Protein AF-A0A832F4F3-F1 (afdb_monomer)

Radius of gyration: 22.18 Å; Cα contacts (8 Å, |Δi|>4): 98; chains: 1; bounding box: 77×30×43 Å

Structure (mmCIF, N/CA/C/O backbone):
data_AF-A0A832F4F3-F1
#
_entry.id   AF-A0A832F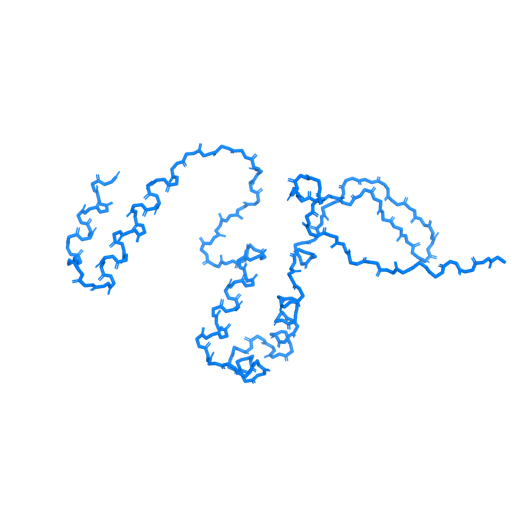4F3-F1
#
loop_
_atom_site.group_PDB
_atom_site.id
_atom_site.type_symbol
_atom_site.label_atom_id
_atom_site.label_alt_id
_atom_site.label_comp_id
_atom_site.label_asym_id
_atom_site.label_entity_id
_atom_site.label_seq_id
_atom_site.pdbx_PDB_ins_code
_atom_site.Cartn_x
_atom_site.Cartn_y
_atom_site.Cartn_z
_atom_site.occupancy
_atom_site.B_iso_or_equiv
_atom_site.auth_seq_id
_atom_site.auth_comp_id
_atom_site.auth_asym_id
_atom_site.auth_atom_id
_atom_site.pdbx_PDB_model_num
ATOM 1 N N . MET A 1 1 ? -37.848 -0.979 12.106 1.00 37.00 1 MET A N 1
ATOM 2 C CA . MET A 1 1 ? -36.473 -0.855 12.634 1.00 37.00 1 MET A CA 1
ATOM 3 C C . MET A 1 1 ? -35.609 -0.404 11.476 1.00 37.00 1 MET A C 1
ATOM 5 O O . MET A 1 1 ? -35.553 -1.114 10.479 1.00 37.00 1 MET A O 1
ATOM 9 N N . ALA A 1 2 ? -35.125 0.836 11.528 1.00 39.06 2 ALA A N 1
ATOM 10 C CA . ALA A 1 2 ? -34.440 1.478 10.415 1.00 39.06 2 ALA A CA 1
ATOM 11 C C . ALA A 1 2 ? -33.104 0.773 10.159 1.00 39.06 2 ALA A C 1
ATOM 13 O O . ALA A 1 2 ? -32.314 0.571 11.075 1.00 39.06 2 ALA A O 1
ATOM 14 N N . LYS A 1 3 ? -32.900 0.344 8.916 1.00 42.56 3 LYS A N 1
ATOM 15 C CA . LYS A 1 3 ? -31.630 -0.179 8.428 1.00 42.56 3 LYS A CA 1
ATOM 16 C C . LYS A 1 3 ? -30.758 1.055 8.198 1.00 42.56 3 LYS A C 1
ATOM 18 O O . LYS A 1 3 ? -30.965 1.767 7.222 1.00 42.56 3 LYS A O 1
ATOM 23 N N . GLU A 1 4 ? -29.893 1.389 9.148 1.00 49.06 4 GLU A N 1
ATOM 24 C CA . GLU A 1 4 ? -28.891 2.430 8.926 1.00 49.06 4 GLU A CA 1
ATOM 25 C C . GLU A 1 4 ? -27.900 1.902 7.887 1.00 49.06 4 GLU A C 1
ATOM 27 O O . GLU A 1 4 ? -27.060 1.048 8.182 1.00 49.06 4 GLU A O 1
ATOM 32 N N . ASP A 1 5 ? -28.059 2.386 6.654 1.00 50.19 5 ASP A N 1
ATOM 33 C CA . ASP A 1 5 ? -27.073 2.328 5.578 1.00 50.19 5 ASP A CA 1
ATOM 34 C C . ASP A 1 5 ? -25.828 3.099 6.044 1.00 50.19 5 ASP A C 1
ATOM 36 O O . ASP A 1 5 ? -25.629 4.282 5.765 1.00 50.19 5 ASP A O 1
ATOM 40 N N . HIS A 1 6 ? -25.011 2.442 6.865 1.00 60.84 6 HIS A N 1
ATOM 41 C CA . HIS A 1 6 ? -23.720 2.962 7.272 1.00 60.84 6 HIS A CA 1
ATOM 42 C C . HIS A 1 6 ? -22.799 2.895 6.059 1.00 60.84 6 HIS A C 1
ATOM 44 O O . HIS A 1 6 ? -22.296 1.828 5.705 1.00 60.84 6 HIS A O 1
ATOM 50 N N . ALA A 1 7 ? -22.583 4.043 5.417 1.00 72.25 7 ALA A N 1
ATOM 51 C CA . ALA A 1 7 ? -21.543 4.194 4.414 1.00 72.25 7 ALA A CA 1
ATOM 52 C C . ALA A 1 7 ? -20.216 3.665 4.989 1.00 72.25 7 ALA A C 1
ATOM 54 O O . ALA A 1 7 ? -19.713 4.172 5.994 1.00 72.25 7 ALA A O 1
ATOM 55 N N . MET A 1 8 ? -19.677 2.602 4.387 1.00 76.31 8 MET A N 1
ATOM 56 C CA . MET A 1 8 ? -18.384 2.048 4.781 1.00 76.31 8 MET A CA 1
ATOM 57 C C . MET A 1 8 ? -17.285 2.970 4.258 1.00 76.31 8 MET A C 1
ATOM 59 O O . MET A 1 8 ? -17.087 3.090 3.050 1.00 76.31 8 MET A O 1
ATOM 63 N N . TYR A 1 9 ? -16.565 3.615 5.171 1.00 79.25 9 TYR A N 1
ATOM 64 C CA . TYR A 1 9 ? -15.402 4.428 4.836 1.00 79.25 9 TYR A CA 1
ATOM 65 C C . TYR A 1 9 ? -14.122 3.594 4.955 1.00 79.25 9 TYR A C 1
ATOM 67 O O . TYR A 1 9 ? -14.027 2.741 5.843 1.00 79.25 9 TYR A O 1
ATOM 75 N N . PRO A 1 10 ? -13.123 3.819 4.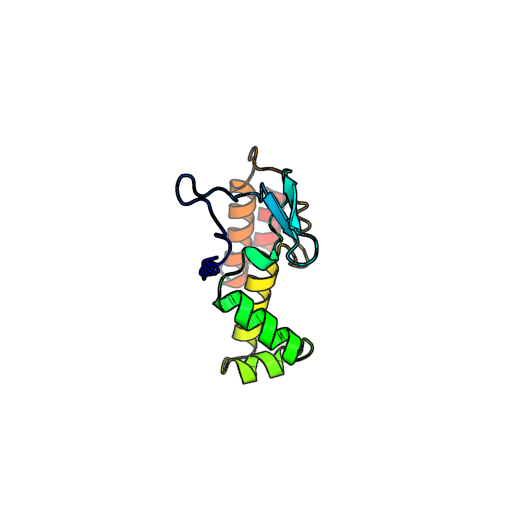085 1.00 79.31 10 PRO A N 1
ATOM 76 C CA . PRO A 1 10 ? -11.827 3.176 4.233 1.00 79.31 10 PRO A CA 1
ATOM 77 C C . PRO A 1 10 ? -11.168 3.610 5.545 1.00 79.31 10 PRO A C 1
ATOM 79 O O . PRO A 1 10 ? -11.323 4.748 5.994 1.00 79.31 10 PRO A O 1
ATOM 82 N N . LEU A 1 11 ? -10.396 2.704 6.144 1.00 83.31 11 LEU A N 1
ATOM 83 C CA . LEU A 1 11 ? -9.583 3.033 7.309 1.00 83.31 11 LEU A CA 1
ATOM 84 C C . LEU A 1 11 ? -8.571 4.129 6.933 1.00 83.31 11 LEU A C 1
ATOM 86 O O . LEU A 1 11 ? -7.822 3.954 5.969 1.00 83.31 11 LEU A O 1
ATOM 90 N N . PRO A 1 12 ? -8.509 5.247 7.676 1.00 82.62 12 PRO A N 1
ATOM 91 C CA . PRO A 1 12 ? -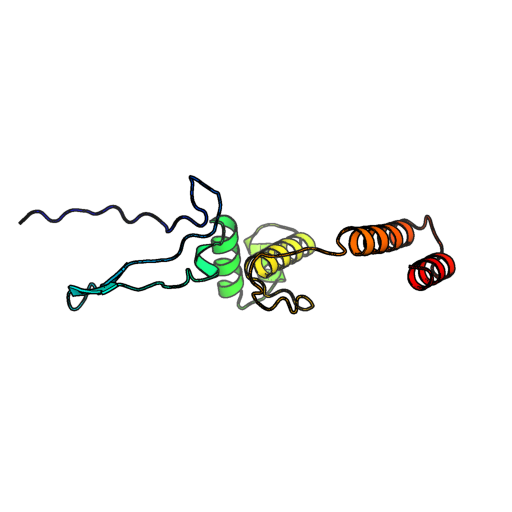7.501 6.265 7.434 1.00 82.62 12 PRO A CA 1
ATOM 92 C C . PRO A 1 12 ? -6.113 5.712 7.778 1.00 82.62 12 PRO A C 1
ATOM 94 O O . PRO A 1 12 ? -5.896 5.159 8.855 1.00 82.62 12 PRO A O 1
ATOM 97 N N . SER A 1 13 ? -5.147 5.890 6.876 1.00 80.81 13 SER A N 1
ATOM 98 C CA . SER A 1 13 ? -3.767 5.421 7.073 1.00 80.81 13 SER A CA 1
ATOM 99 C C . SER A 1 13 ? -2.959 6.289 8.049 1.00 80.81 13 SER A C 1
ATOM 101 O O . SER A 1 13 ? -1.928 5.850 8.561 1.00 80.81 13 SER A O 1
ATOM 103 N N . ARG A 1 14 ? -3.424 7.517 8.324 1.00 84.00 14 ARG A N 1
ATOM 104 C CA . ARG A 1 14 ? -2.811 8.487 9.244 1.00 84.00 14 ARG A CA 1
ATOM 105 C C . ARG A 1 14 ? -3.871 9.236 10.045 1.00 84.00 14 ARG A C 1
ATOM 107 O O . ARG A 1 14 ? -4.958 9.513 9.544 1.00 84.00 14 ARG A O 1
ATOM 114 N N . CYS A 1 15 ? -3.527 9.605 11.274 1.00 84.94 15 CYS A N 1
ATOM 115 C CA . CYS A 1 15 ? -4.337 10.474 12.115 1.00 84.94 15 CYS A CA 1
ATOM 116 C C . CYS A 1 15 ? -4.389 11.893 11.512 1.00 84.94 15 CYS A C 1
ATOM 118 O O . CYS A 1 15 ? -3.331 12.489 11.313 1.00 84.94 15 CYS A O 1
ATOM 120 N N . PRO A 1 16 ? -5.574 12.478 11.259 1.00 85.56 16 PRO A N 1
ATOM 121 C CA . PRO A 1 16 ? -5.685 13.827 10.694 1.00 85.56 16 PRO A CA 1
ATOM 122 C C . PRO A 1 16 ? -5.253 14.937 11.666 1.00 85.56 16 PRO A C 1
ATOM 124 O O . PRO A 1 16 ? -5.090 16.077 11.248 1.00 85.56 16 PRO A O 1
ATOM 127 N N . VAL A 1 17 ? -5.073 14.617 12.953 1.00 92.62 17 VAL A N 1
ATOM 128 C CA . VAL A 1 17 ? -4.674 15.579 13.992 1.00 92.62 17 VAL A CA 1
ATOM 129 C C . VAL A 1 17 ? -3.153 15.644 14.149 1.00 92.62 17 VAL A C 1
ATOM 131 O O . VAL A 1 17 ? -2.590 16.732 14.153 1.00 92.62 17 VAL A O 1
ATOM 134 N N . CYS A 1 18 ? -2.479 14.495 14.274 1.00 91.06 18 CYS A N 1
ATOM 135 C CA . CYS A 1 1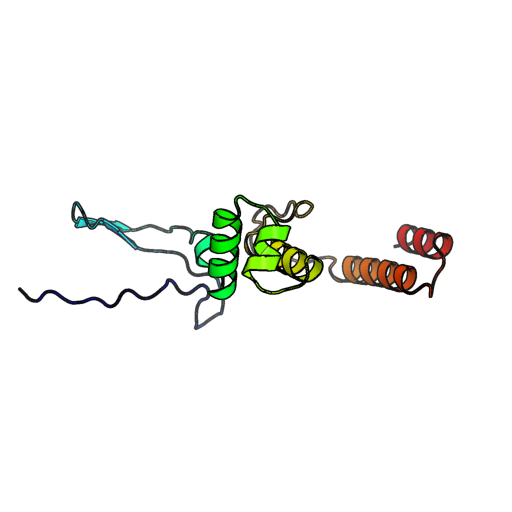8 ? -1.035 14.433 14.554 1.00 91.06 18 CYS A CA 1
ATOM 136 C C . CYS A 1 18 ? -0.200 13.737 13.468 1.00 91.06 18 CYS A C 1
ATOM 138 O O . CYS A 1 18 ? 1.024 13.743 13.537 1.00 91.06 18 CYS A O 1
ATOM 140 N N . GLY A 1 19 ? -0.827 13.109 12.472 1.00 85.00 19 GLY A N 1
ATOM 141 C CA . GLY A 1 19 ? -0.132 12.394 11.399 1.00 85.00 19 GLY A CA 1
ATOM 142 C C . GLY A 1 19 ? 0.427 11.014 11.773 1.00 85.00 19 GLY A C 1
ATOM 143 O O . GLY A 1 19 ? 0.931 10.324 10.880 1.00 85.00 19 GLY A O 1
ATOM 144 N N . GLU A 1 20 ? 0.325 10.592 13.038 1.00 86.44 20 GLU A N 1
ATOM 145 C CA . GLU A 1 20 ? 0.724 9.253 13.497 1.00 86.44 20 GLU A CA 1
ATOM 146 C C . GLU A 1 20 ? -0.191 8.144 12.957 1.00 86.44 20 GLU A C 1
ATOM 148 O O . GLU A 1 20 ? -1.285 8.401 12.445 1.00 86.44 20 GLU A O 1
ATOM 153 N N . ARG A 1 21 ? 0.257 6.886 13.058 1.00 84.00 21 ARG A N 1
ATOM 154 C CA . ARG A 1 21 ? -0.533 5.729 12.617 1.00 84.00 21 ARG A CA 1
ATOM 155 C C . ARG A 1 21 ? -1.624 5.424 13.650 1.00 84.00 21 ARG A C 1
ATOM 157 O O . ARG A 1 21 ? -1.290 5.200 14.814 1.00 84.00 21 ARG A O 1
ATOM 164 N N . PRO A 1 22 ? -2.906 5.384 13.256 1.00 88.81 22 PRO A N 1
ATOM 165 C CA . PRO A 1 22 ? -3.963 4.965 14.164 1.00 88.81 22 PRO A CA 1
ATOM 166 C C . PRO A 1 22 ? -3.856 3.464 14.473 1.00 88.81 22 PRO A C 1
ATOM 168 O O . PRO A 1 22 ? -3.246 2.697 13.727 1.00 88.81 22 PRO A O 1
ATOM 171 N N . HIS A 1 23 ? -4.492 3.046 15.564 1.00 90.06 23 HIS A N 1
ATOM 172 C CA . HIS A 1 23 ? -4.760 1.644 15.877 1.00 90.06 2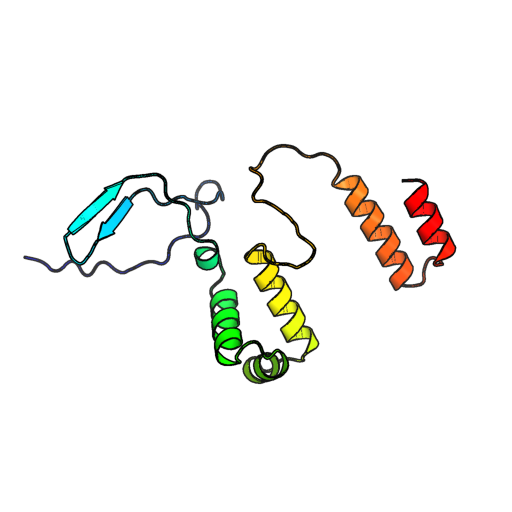3 HIS A CA 1
ATOM 173 C C . HIS A 1 23 ? -6.275 1.424 15.919 1.00 90.06 23 HIS A C 1
ATOM 175 O O . HIS A 1 23 ? -7.045 2.370 16.095 1.00 90.06 23 HIS A O 1
ATOM 181 N N . ILE A 1 24 ? -6.708 0.181 15.730 1.00 91.44 24 ILE A N 1
ATOM 182 C CA . ILE A 1 24 ? -8.128 -0.174 15.782 1.00 91.44 24 ILE A CA 1
ATOM 183 C C . ILE A 1 24 ? -8.472 -0.478 17.241 1.00 91.44 24 ILE A C 1
ATOM 185 O O . ILE A 1 24 ? -7.774 -1.256 17.887 1.00 91.44 24 ILE A O 1
ATOM 189 N N . THR A 1 25 ? -9.532 0.140 17.763 1.00 93.75 25 THR A N 1
ATOM 190 C CA . THR A 1 25 ? -9.971 -0.019 19.162 1.00 93.75 25 THR A CA 1
ATOM 191 C C . THR A 1 25 ? -11.148 -0.980 19.325 1.00 93.75 25 THR A C 1
ATOM 193 O O . THR A 1 25 ? -11.379 -1.515 20.411 1.00 93.75 25 THR A O 1
ATOM 196 N N . GLU A 1 26 ? -11.901 -1.210 18.249 1.00 94.38 26 GLU A N 1
ATOM 197 C CA . GLU A 1 26 ? -13.119 -2.010 18.252 1.00 94.38 26 GLU A CA 1
ATOM 198 C C . GLU A 1 26 ? -13.290 -2.747 16.916 1.00 94.38 26 GLU A C 1
ATOM 200 O O . GLU A 1 26 ? -13.120 -2.159 15.848 1.00 94.38 26 GLU A O 1
ATOM 205 N N . VAL A 1 27 ? -13.632 -4.037 16.977 1.00 92.88 27 VAL A N 1
ATOM 206 C CA . VAL A 1 27 ? -13.962 -4.869 15.811 1.00 92.88 27 VAL A CA 1
ATOM 207 C C . VAL A 1 27 ? -15.308 -5.547 16.051 1.00 92.88 27 VAL A C 1
ATOM 209 O O . VAL A 1 27 ? -15.502 -6.195 17.080 1.00 92.88 27 VAL A O 1
ATOM 212 N N . GLY A 1 28 ? -16.236 -5.408 15.104 1.00 93.00 28 GLY A N 1
ATOM 213 C CA . GLY A 1 28 ? -17.565 -6.021 15.161 1.00 93.00 28 GLY A CA 1
ATOM 214 C C . GLY A 1 28 ? -17.684 -7.260 14.272 1.00 93.00 28 GLY A C 1
ATOM 215 O O . GLY A 1 28 ? -17.218 -7.267 13.133 1.00 93.00 28 GLY A O 1
ATOM 216 N N . CYS A 1 29 ? -18.345 -8.305 14.771 1.00 91.38 29 CYS A N 1
ATOM 217 C CA . CYS A 1 29 ? -18.702 -9.486 13.991 1.00 91.38 29 CYS A CA 1
ATOM 218 C C . CYS A 1 29 ? -20.125 -9.358 13.434 1.00 91.38 29 CYS A C 1
ATOM 220 O O . CYS A 1 29 ? -21.098 -9.400 14.185 1.00 91.38 29 CYS A O 1
ATOM 222 N N . ALA A 1 30 ? -20.261 -9.291 12.109 1.00 90.12 30 ALA A N 1
ATOM 223 C CA . ALA A 1 30 ? -21.568 -9.216 11.452 1.00 90.12 30 ALA A CA 1
ATOM 224 C C . ALA A 1 30 ? -22.408 -10.504 11.584 1.00 90.12 30 ALA A C 1
ATOM 226 O O . ALA A 1 30 ? -23.621 -10.462 11.409 1.00 90.12 30 ALA A O 1
ATOM 227 N N . HIS A 1 31 ? -21.782 -11.650 11.882 1.00 92.75 31 HIS A N 1
ATOM 228 C CA . HIS A 1 31 ? -22.478 -12.936 11.986 1.00 92.75 31 HIS A CA 1
ATOM 229 C C . HIS A 1 31 ? -23.152 -13.144 13.349 1.00 92.75 31 HIS A C 1
ATOM 231 O O . HIS A 1 31 ? -24.317 -13.523 13.402 1.00 92.75 31 HIS A O 1
ATOM 237 N N . CYS A 1 32 ? -22.430 -12.909 14.450 1.00 94.25 32 CYS A N 1
ATOM 238 C CA . CYS A 1 32 ? -22.930 -13.161 15.807 1.00 94.25 32 CYS A CA 1
ATOM 239 C C . CYS A 1 32 ? -23.162 -11.890 16.639 1.00 94.25 32 CYS A C 1
ATOM 241 O O . CYS A 1 32 ? -23.605 -11.990 17.779 1.00 94.25 32 CYS A O 1
ATOM 243 N N . GLY A 1 33 ? -22.848 -10.706 16.104 1.00 92.50 33 GLY A N 1
ATOM 244 C CA . GLY A 1 33 ? -23.016 -9.424 16.796 1.00 92.50 33 GLY A CA 1
ATOM 245 C C . GLY A 1 33 ? -21.997 -9.157 17.907 1.00 92.50 33 GLY A C 1
ATOM 246 O O . GLY A 1 33 ? -22.123 -8.164 18.615 1.00 92.50 33 GLY A O 1
ATOM 247 N N . ALA A 1 34 ? -20.994 -10.023 18.084 1.00 94.56 34 ALA A N 1
ATOM 248 C CA . ALA A 1 34 ? -19.956 -9.815 19.086 1.00 94.56 34 ALA A CA 1
ATOM 249 C C . ALA A 1 34 ? -19.086 -8.599 18.736 1.00 94.56 34 ALA A C 1
ATOM 251 O O . ALA A 1 34 ? -18.646 -8.449 17.594 1.00 94.56 34 ALA A O 1
ATOM 252 N N . THR A 1 35 ? -18.789 -7.787 19.748 1.00 96.12 35 THR A N 1
ATOM 253 C CA . THR A 1 35 ? -17.888 -6.639 19.646 1.00 96.12 35 THR A CA 1
ATOM 254 C C . THR A 1 35 ? -16.650 -6.899 20.487 1.00 96.12 35 THR A C 1
ATOM 256 O O . THR A 1 35 ? -16.746 -7.114 21.696 1.00 96.12 35 THR A O 1
ATOM 259 N N . LEU A 1 36 ? -15.481 -6.875 19.853 1.00 95.31 36 LEU A N 1
ATOM 260 C CA . LEU A 1 36 ? -14.200 -7.066 20.518 1.00 95.31 36 LEU A CA 1
ATOM 261 C C . LEU A 1 36 ? -13.509 -5.712 20.686 1.00 95.31 36 LEU A C 1
ATOM 263 O O . LEU A 1 36 ? -13.248 -5.025 19.701 1.00 95.31 36 LEU A O 1
ATOM 267 N N . ARG A 1 37 ? -13.213 -5.332 21.934 1.00 96.31 37 ARG A N 1
ATOM 268 C CA . ARG A 1 37 ? -12.526 -4.079 22.280 1.00 96.31 37 ARG A CA 1
ATOM 269 C C . ARG A 1 37 ? -11.119 -4.369 22.767 1.00 96.31 37 ARG A C 1
ATOM 271 O O . ARG A 1 37 ? -10.941 -5.057 23.769 1.00 96.31 37 ARG A O 1
ATOM 278 N N . SER A 1 38 ? -10.128 -3.871 22.045 1.00 94.69 38 SER A N 1
ATOM 279 C CA . SER A 1 38 ? -8.713 -4.025 22.381 1.00 94.69 38 SER A CA 1
ATOM 280 C C . SER A 1 38 ? -7.872 -3.067 21.543 1.00 94.69 38 SER A C 1
ATOM 282 O O . SER A 1 38 ? -8.410 -2.354 20.707 1.00 94.69 38 SER A O 1
ATOM 284 N N . SER A 1 39 ? -6.555 -3.062 21.742 1.00 92.50 39 SER A N 1
ATOM 285 C CA . SER A 1 39 ? -5.635 -2.372 20.838 1.00 92.50 39 SER A CA 1
ATOM 286 C C . SER A 1 39 ? -5.192 -3.331 19.738 1.00 92.50 39 SER A C 1
ATOM 288 O O . SER A 1 39 ? -4.378 -4.226 19.970 1.00 92.50 39 SER A O 1
ATOM 290 N N . PHE A 1 40 ? -5.756 -3.171 18.543 1.00 90.69 40 PHE A N 1
ATOM 291 C CA . PHE A 1 40 ? -5.409 -3.972 17.374 1.00 90.69 40 PHE A CA 1
ATOM 292 C C . PHE A 1 40 ? -4.527 -3.174 16.416 1.00 90.69 40 PHE A C 1
ATOM 294 O O . PHE A 1 40 ? -4.770 -1.998 16.130 1.00 90.69 40 PHE A O 1
ATOM 301 N N . GLN A 1 41 ? -3.510 -3.838 15.873 1.00 86.56 41 GLN A N 1
ATOM 302 C CA . GLN A 1 41 ? -2.652 -3.255 14.847 1.00 86.56 41 GLN A CA 1
ATOM 303 C C . GLN A 1 41 ? -3.416 -3.114 13.527 1.00 86.56 41 GLN A C 1
ATOM 305 O O . GLN A 1 41 ? -4.148 -4.017 13.120 1.00 86.56 41 GLN A O 1
ATOM 310 N N . VAL A 1 42 ? -3.210 -1.993 12.835 1.00 86.56 42 VAL A N 1
ATOM 311 C CA . VAL A 1 42 ? -3.697 -1.820 11.463 1.00 86.56 42 VAL A CA 1
ATOM 312 C C . VAL A 1 42 ? -2.832 -2.683 10.538 1.00 86.56 42 VAL A C 1
ATOM 314 O O . VAL A 1 42 ? -1.608 -2.524 10.553 1.00 86.56 42 VAL A O 1
ATOM 317 N N . PRO A 1 43 ? -3.421 -3.581 9.725 1.00 85.56 43 PRO A N 1
ATOM 318 C CA . PRO A 1 43 ? -2.653 -4.376 8.776 1.00 85.56 43 PRO A CA 1
ATOM 319 C C . PRO A 1 43 ? -1.839 -3.476 7.835 1.00 85.56 43 PRO A C 1
ATOM 321 O O . PRO A 1 43 ? -2.360 -2.458 7.371 1.00 85.56 43 PRO A O 1
ATOM 324 N N . PRO A 1 44 ? -0.596 -3.846 7.478 1.00 83.50 44 PRO A N 1
ATOM 325 C CA . PRO A 1 44 ? 0.266 -3.003 6.645 1.00 83.50 44 PRO A CA 1
ATOM 326 C C . PRO A 1 44 ? -0.378 -2.682 5.291 1.00 83.50 44 PRO A C 1
ATOM 328 O O . PRO A 1 44 ? -0.298 -1.555 4.809 1.00 83.50 44 PRO A O 1
ATOM 331 N N . TYR A 1 45 ? -1.126 -3.628 4.724 1.00 87.44 45 TYR A N 1
ATOM 332 C CA . TYR A 1 45 ? -1.858 -3.447 3.471 1.00 87.44 45 TYR A CA 1
ATOM 333 C C . TYR A 1 45 ? -2.915 -2.339 3.525 1.00 87.44 45 TYR A C 1
ATOM 335 O O . TYR A 1 45 ? -3.189 -1.725 2.501 1.00 87.44 45 TYR A O 1
ATOM 343 N N . CYS A 1 46 ? -3.489 -2.038 4.693 1.00 84.19 46 CYS A N 1
ATOM 344 C CA . CYS A 1 46 ? -4.455 -0.946 4.850 1.00 84.19 46 CYS A CA 1
ATOM 345 C C . CYS A 1 46 ? -3.793 0.438 4.784 1.00 84.19 46 CYS A C 1
ATOM 347 O O . CYS A 1 46 ? -4.490 1.443 4.698 1.00 84.19 46 CYS A O 1
ATOM 349 N N . THR A 1 47 ? -2.459 0.503 4.827 1.00 82.00 47 THR A N 1
ATOM 350 C CA . THR A 1 47 ? -1.709 1.764 4.728 1.00 82.00 47 THR A CA 1
ATOM 351 C C . THR A 1 47 ? -1.325 2.134 3.297 1.00 82.00 47 THR A C 1
ATOM 353 O O . THR A 1 47 ? -0.849 3.246 3.070 1.00 82.00 47 THR A O 1
ATOM 356 N N . LEU A 1 48 ? -1.550 1.229 2.339 1.00 87.81 48 LEU A N 1
ATOM 357 C CA . LEU A 1 48 ? -1.258 1.462 0.931 1.00 87.81 48 LEU A CA 1
ATOM 358 C C . LEU A 1 48 ? -2.162 2.550 0.344 1.00 87.81 48 LEU A C 1
ATOM 360 O O . LEU A 1 48 ? -3.344 2.650 0.678 1.00 87.81 48 LEU A O 1
ATOM 364 N N . SER A 1 49 ? -1.606 3.346 -0.569 1.00 86.88 49 SER A N 1
ATOM 365 C CA . SER A 1 49 ? -2.401 4.269 -1.378 1.00 86.88 49 SER A CA 1
ATOM 366 C C . SER A 1 49 ? -3.322 3.502 -2.346 1.00 86.88 49 SER A C 1
ATOM 368 O O . SER A 1 49 ? -3.034 2.350 -2.685 1.00 86.88 49 SER A O 1
ATOM 370 N N . PRO A 1 50 ? -4.394 4.127 -2.870 1.00 87.06 50 PRO A N 1
ATOM 371 C CA . PRO A 1 50 ? -5.260 3.491 -3.869 1.00 87.06 50 PRO A CA 1
ATOM 372 C C . PRO A 1 50 ? -4.490 2.992 -5.103 1.00 87.06 50 PRO A C 1
ATOM 374 O O . PRO A 1 50 ? -4.772 1.925 -5.647 1.00 87.06 50 PRO A O 1
ATOM 377 N N . GLU A 1 51 ? -3.468 3.740 -5.518 1.00 89.31 51 GLU A N 1
ATOM 378 C CA . GLU A 1 51 ? -2.584 3.382 -6.631 1.00 89.31 51 GLU A CA 1
ATOM 379 C C . GLU A 1 51 ? -1.732 2.150 -6.304 1.00 89.31 51 GLU A C 1
ATOM 381 O O . GLU A 1 51 ? -1.579 1.257 -7.138 1.00 89.31 51 GLU A O 1
ATOM 386 N N . GLN A 1 52 ? -1.211 2.072 -5.077 1.00 92.06 52 GLN A N 1
ATOM 387 C CA . GLN A 1 52 ? -0.445 0.928 -4.589 1.00 92.06 52 GLN A CA 1
ATOM 388 C C . GLN A 1 52 ? -1.314 -0.325 -4.447 1.00 92.06 52 GLN A C 1
ATOM 390 O O . GLN A 1 52 ? -0.869 -1.410 -4.820 1.00 92.06 52 GLN A O 1
ATOM 395 N N . HIS A 1 53 ? -2.562 -0.193 -3.979 1.00 92.19 53 HIS A N 1
ATOM 396 C CA . HIS A 1 53 ? -3.532 -1.295 -4.000 1.00 92.19 53 HIS A CA 1
ATOM 397 C C . HIS A 1 53 ? -3.769 -1.799 -5.412 1.00 92.19 53 HIS A C 1
ATOM 399 O O . HIS A 1 53 ? -3.724 -3.008 -5.638 1.00 92.19 53 HIS A O 1
ATOM 405 N N . LYS A 1 54 ? -3.970 -0.890 -6.372 1.00 92.69 54 LYS A N 1
ATOM 406 C CA . LYS A 1 54 ? -4.207 -1.300 -7.754 1.00 92.69 54 LYS A CA 1
ATOM 407 C C . LYS A 1 54 ? -2.998 -2.008 -8.355 1.00 92.69 54 LYS A C 1
ATOM 409 O O . LYS A 1 54 ? -3.154 -3.009 -9.050 1.00 92.69 54 LYS A O 1
ATOM 414 N N . LEU A 1 55 ? -1.796 -1.514 -8.066 1.00 94.88 55 LEU A N 1
ATOM 415 C CA . LEU A 1 55 ? -0.559 -2.146 -8.508 1.00 94.88 55 LEU A CA 1
ATOM 416 C C . LEU A 1 55 ? -0.385 -3.545 -7.908 1.00 94.88 55 LEU A C 1
ATOM 418 O O . LEU A 1 55 ? -0.039 -4.471 -8.638 1.00 94.88 55 LEU A O 1
ATOM 422 N N . LEU A 1 56 ? -0.664 -3.710 -6.610 1.00 95.19 56 LEU A N 1
ATOM 423 C CA . LEU A 1 56 ? -0.626 -5.009 -5.939 1.00 95.19 56 LEU A CA 1
ATOM 424 C C . LEU A 1 56 ? -1.619 -5.991 -6.575 1.00 95.19 56 LEU A C 1
ATOM 426 O O . LEU A 1 56 ? -1.253 -7.123 -6.875 1.00 95.19 56 LEU A O 1
ATOM 430 N N . GLU A 1 57 ? -2.854 -5.554 -6.826 1.00 95.25 57 GLU A N 1
ATOM 431 C CA . GLU A 1 57 ? -3.878 -6.374 -7.477 1.00 95.25 57 GLU A CA 1
ATOM 432 C C . GLU A 1 57 ? -3.424 -6.844 -8.869 1.00 95.25 57 GLU A C 1
ATOM 434 O O . GLU A 1 57 ? -3.483 -8.037 -9.170 1.00 95.25 57 GLU A O 1
ATOM 439 N N . LEU A 1 58 ? -2.913 -5.928 -9.699 1.00 95.62 58 LEU A N 1
ATOM 440 C CA . LEU A 1 58 ? -2.418 -6.247 -11.041 1.00 95.62 58 LEU A CA 1
ATOM 441 C C . LEU A 1 58 ? -1.216 -7.195 -11.005 1.00 95.62 58 LEU A C 1
ATOM 443 O O . LEU A 1 58 ? -1.142 -8.123 -11.806 1.00 95.62 58 LEU A O 1
ATOM 447 N N . PHE A 1 59 ? -0.294 -6.997 -10.064 1.00 96.44 59 PHE A N 1
ATOM 448 C CA . PHE A 1 59 ? 0.861 -7.874 -9.890 1.00 96.44 59 PHE A CA 1
ATOM 449 C C . PHE A 1 59 ? 0.448 -9.295 -9.483 1.00 96.44 59 PHE A C 1
ATOM 451 O O . PHE A 1 59 ? 0.997 -10.280 -9.978 1.00 96.44 59 PHE A O 1
ATOM 458 N N . LEU A 1 60 ? -0.558 -9.427 -8.614 1.00 95.88 60 LEU A N 1
ATOM 459 C CA . LEU A 1 60 ? -1.106 -10.732 -8.241 1.00 95.88 60 LEU A CA 1
ATOM 460 C C . LEU A 1 60 ? -1.834 -11.395 -9.421 1.00 95.88 60 LEU A C 1
ATOM 462 O O . LEU A 1 60 ? -1.646 -12.588 -9.659 1.00 95.88 60 LEU A O 1
ATOM 466 N N . GLN A 1 61 ? -2.602 -10.631 -10.205 1.00 95.62 61 GLN A N 1
ATOM 467 C CA . GLN A 1 61 ? -3.247 -11.121 -11.431 1.00 95.62 61 GLN A CA 1
ATOM 468 C C . GLN A 1 61 ? -2.223 -11.578 -12.481 1.00 95.62 61 GLN A C 1
ATOM 470 O O . GLN A 1 61 ? -2.436 -12.595 -13.142 1.00 95.62 61 GLN A O 1
ATOM 475 N N . SER A 1 62 ? -1.079 -10.894 -12.583 1.00 94.69 62 SER A N 1
ATOM 476 C CA . SER A 1 62 ? 0.033 -11.291 -13.453 1.00 94.69 62 SER A CA 1
ATOM 477 C C . SER A 1 62 ? 0.869 -12.451 -12.895 1.00 94.69 62 SER A C 1
ATOM 479 O O . SER A 1 62 ? 1.876 -12.829 -13.497 1.00 94.69 62 SER A O 1
ATOM 481 N N . ARG A 1 63 ? 0.466 -13.038 -11.756 1.00 94.69 63 ARG A N 1
ATOM 482 C CA . ARG A 1 63 ? 1.185 -14.109 -11.042 1.00 94.69 63 ARG A CA 1
ATOM 483 C C . ARG A 1 63 ? 2.635 -13.734 -10.719 1.00 94.69 63 ARG A C 1
ATOM 485 O O . ARG A 1 63 ? 3.521 -14.584 -10.741 1.00 94.69 63 ARG A O 1
ATOM 492 N N . GLY A 1 64 ? 2.875 -12.455 -10.446 1.00 93.19 64 GLY A N 1
ATOM 493 C CA . GLY A 1 64 ? 4.195 -11.924 -10.135 1.00 93.19 64 GLY A CA 1
ATOM 494 C C . GLY A 1 64 ? 5.086 -11.632 -11.347 1.00 93.19 64 GLY A C 1
ATOM 495 O O . GLY A 1 64 ? 6.261 -11.311 -11.179 1.00 93.19 64 GLY A O 1
ATOM 496 N N . ASN A 1 65 ? 4.571 -11.730 -12.577 1.00 95.06 65 ASN A N 1
ATOM 497 C CA . ASN A 1 65 ? 5.344 -11.420 -13.776 1.00 95.06 65 ASN A CA 1
ATOM 498 C C . ASN A 1 65 ? 5.416 -9.896 -13.992 1.00 95.06 65 ASN A C 1
ATOM 500 O O . ASN A 1 65 ? 4.397 -9.250 -14.252 1.00 95.06 65 ASN A O 1
ATOM 504 N N . ILE A 1 66 ? 6.628 -9.330 -13.899 1.00 94.19 66 ILE A N 1
ATOM 505 C CA . ILE A 1 66 ? 6.880 -7.885 -14.045 1.00 94.19 66 ILE A CA 1
ATOM 506 C C . ILE A 1 66 ? 6.671 -7.415 -15.487 1.00 94.19 66 ILE A C 1
ATOM 508 O O . ILE A 1 66 ? 6.165 -6.317 -15.689 1.00 94.19 66 ILE A O 1
ATOM 512 N N . SER A 1 67 ? 7.007 -8.228 -16.492 1.00 93.94 67 SER A N 1
ATOM 513 C CA . SER A 1 67 ? 6.767 -7.878 -17.899 1.00 93.94 67 SER A CA 1
ATOM 514 C C . SER A 1 67 ? 5.272 -7.747 -18.175 1.00 93.94 67 SER A C 1
ATOM 516 O O . SER A 1 67 ? 4.827 -6.714 -18.658 1.00 93.94 67 SER A O 1
ATOM 518 N N . ALA A 1 68 ? 4.482 -8.732 -17.743 1.00 95.31 68 ALA A N 1
ATOM 519 C CA . ALA A 1 68 ? 3.028 -8.674 -17.870 1.00 95.31 68 ALA A CA 1
ATOM 520 C C . ALA A 1 68 ? 2.410 -7.529 -17.043 1.00 95.31 68 ALA A C 1
ATOM 522 O O . ALA A 1 68 ? 1.429 -6.921 -17.466 1.00 95.31 68 ALA A O 1
ATOM 523 N N . LEU A 1 69 ? 2.989 -7.200 -15.880 1.00 95.75 69 LEU A N 1
ATOM 524 C CA . LEU A 1 69 ? 2.593 -6.020 -15.107 1.00 95.75 69 LEU A CA 1
ATOM 525 C C . LEU A 1 69 ? 2.897 -4.719 -15.869 1.00 95.75 69 LEU A C 1
ATOM 527 O O . LEU A 1 69 ? 2.069 -3.813 -15.870 1.00 95.75 69 LEU A O 1
ATOM 531 N N . ALA A 1 70 ? 4.067 -4.613 -16.502 1.00 94.12 70 ALA A N 1
ATOM 532 C CA . ALA A 1 70 ? 4.465 -3.446 -17.287 1.00 94.12 70 ALA A CA 1
ATOM 533 C C . ALA A 1 70 ? 3.505 -3.217 -18.462 1.00 94.12 70 ALA A C 1
ATOM 535 O O . ALA A 1 70 ? 3.035 -2.093 -18.647 1.00 94.12 70 ALA A O 1
ATOM 536 N N . ASP A 1 71 ? 3.142 -4.294 -19.162 1.00 94.94 71 ASP A N 1
ATOM 537 C CA . ASP A 1 71 ? 2.159 -4.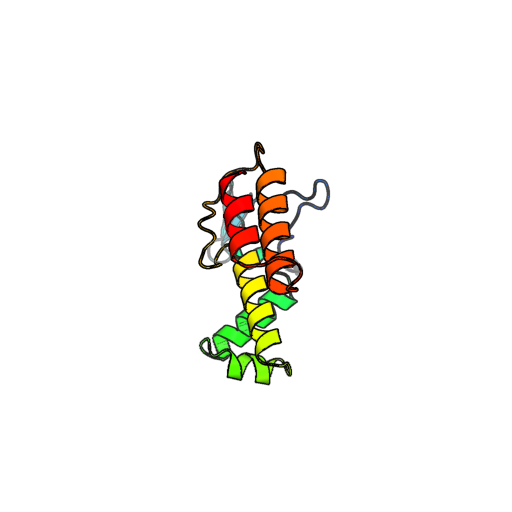273 -20.246 1.00 94.94 71 ASP A CA 1
ATOM 538 C C . ASP A 1 71 ? 0.778 -3.831 -19.736 1.00 94.94 71 ASP A C 1
ATOM 540 O O . ASP A 1 71 ? 0.164 -2.930 -20.306 1.00 94.94 71 ASP A O 1
ATOM 544 N N . ALA A 1 72 ? 0.313 -4.395 -18.614 1.00 92.88 72 ALA A N 1
ATOM 545 C CA . ALA A 1 72 ? -0.971 -4.038 -18.005 1.00 92.88 72 ALA A CA 1
ATOM 546 C C . ALA A 1 72 ? -1.024 -2.582 -17.509 1.00 92.88 72 ALA A C 1
ATOM 548 O O . ALA A 1 72 ? -2.084 -1.956 -17.516 1.00 92.88 72 ALA A O 1
ATOM 549 N N . LEU A 1 73 ? 0.112 -2.037 -17.071 1.00 91.62 73 LEU A N 1
ATOM 550 C CA . LEU A 1 73 ? 0.250 -0.644 -16.645 1.00 91.62 73 LEU A CA 1
ATOM 551 C C . LEU A 1 73 ? 0.505 0.323 -17.814 1.00 91.62 73 LEU A C 1
ATOM 553 O O . LEU A 1 73 ? 0.431 1.533 -17.603 1.00 91.62 73 LEU A O 1
ATOM 557 N N . GLY A 1 74 ? 0.832 -0.177 -19.011 1.00 93.44 74 GLY A N 1
ATOM 558 C CA . GLY A 1 74 ? 1.210 0.642 -20.166 1.00 93.44 74 GLY A CA 1
ATOM 559 C C . GLY A 1 74 ? 2.512 1.424 -19.961 1.00 93.44 74 GLY A C 1
ATOM 560 O O . GLY A 1 74 ? 2.632 2.558 -20.424 1.00 93.44 74 GLY A O 1
ATOM 561 N N . VAL A 1 75 ? 3.475 0.860 -19.224 1.00 93.50 75 VAL A N 1
ATOM 562 C CA . VAL A 1 75 ? 4.753 1.514 -18.894 1.00 93.50 75 VAL A CA 1
ATOM 563 C C . VAL A 1 75 ? 5.948 0.667 -19.323 1.00 93.50 75 VAL A C 1
ATOM 565 O O . VAL A 1 75 ? 5.831 -0.528 -19.571 1.00 93.50 75 VAL A O 1
ATOM 568 N N . SER A 1 76 ? 7.136 1.275 -19.371 1.00 93.38 76 SER A N 1
ATOM 569 C CA . SER A 1 76 ? 8.371 0.526 -19.611 1.00 93.38 76 SER A CA 1
ATOM 570 C C . SER A 1 76 ? 8.683 -0.431 -18.455 1.00 93.38 76 SER A C 1
ATOM 572 O O . SER A 1 76 ? 8.386 -0.138 -17.293 1.00 93.38 76 SER A O 1
ATOM 574 N N . PHE A 1 77 ? 9.357 -1.543 -18.755 1.00 92.50 77 PHE A N 1
ATOM 575 C CA . PHE A 1 77 ? 9.790 -2.516 -17.746 1.00 92.50 77 PHE A CA 1
ATOM 576 C C . PHE A 1 77 ? 10.537 -1.875 -16.553 1.00 92.50 77 PHE A C 1
ATOM 578 O O . PHE A 1 77 ? 10.137 -2.134 -15.418 1.00 92.50 77 PHE A O 1
ATOM 585 N N . PRO A 1 78 ? 11.514 -0.955 -16.743 1.00 92.81 78 PRO A N 1
ATOM 586 C CA . PRO A 1 78 ? 12.174 -0.284 -15.616 1.00 92.81 78 PRO A CA 1
ATOM 587 C C . PRO A 1 78 ? 11.212 0.521 -14.730 1.00 92.81 78 PRO A C 1
ATOM 589 O O . PRO A 1 78 ? 11.385 0.597 -13.515 1.00 92.81 78 PRO A O 1
ATOM 592 N N . THR A 1 79 ? 10.169 1.109 -15.323 1.00 92.38 79 THR A N 1
ATOM 593 C CA . THR A 1 79 ? 9.145 1.848 -14.573 1.00 92.38 79 THR A CA 1
ATOM 594 C C . THR A 1 79 ? 8.295 0.906 -13.729 1.00 92.38 79 THR A C 1
ATOM 596 O O . THR A 1 79 ? 7.985 1.238 -12.584 1.00 92.38 79 THR A O 1
ATOM 599 N N . ALA A 1 80 ? 7.928 -0.261 -14.267 1.00 93.94 80 ALA A N 1
ATOM 600 C CA . ALA A 1 80 ? 7.176 -1.273 -13.530 1.00 93.94 80 ALA A CA 1
ATOM 601 C C . ALA A 1 80 ? 7.974 -1.794 -12.328 1.00 93.94 80 ALA A C 1
ATOM 603 O O . ALA A 1 80 ? 7.439 -1.820 -11.221 1.00 93.94 80 ALA A O 1
ATOM 604 N N . THR A 1 81 ? 9.264 -2.095 -12.515 1.00 93.19 81 THR A N 1
ATOM 605 C CA . THR A 1 81 ? 10.171 -2.487 -11.425 1.00 93.19 81 THR A CA 1
ATOM 606 C C . THR A 1 81 ? 10.244 -1.412 -10.345 1.00 93.19 81 THR A C 1
ATOM 608 O O . THR A 1 81 ? 9.944 -1.693 -9.191 1.00 93.19 81 THR A O 1
ATOM 611 N N . ARG A 1 82 ? 10.500 -0.146 -10.712 1.00 94.19 82 ARG A N 1
ATOM 612 C CA . ARG A 1 82 ? 10.574 0.958 -9.737 1.00 94.19 82 ARG A CA 1
ATOM 613 C C . ARG A 1 82 ? 9.281 1.126 -8.934 1.00 94.19 82 ARG A C 1
ATOM 615 O O . AR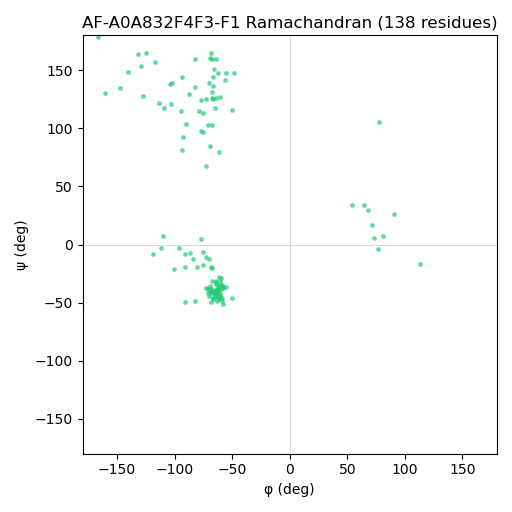G A 1 82 ? 9.315 1.466 -7.753 1.00 94.19 82 ARG A O 1
ATOM 622 N N . ARG A 1 83 ? 8.122 0.926 -9.569 1.00 93.06 83 ARG A N 1
ATOM 623 C CA . ARG A 1 83 ? 6.824 0.984 -8.880 1.00 93.06 83 ARG A CA 1
ATOM 624 C C . ARG A 1 83 ? 6.614 -0.206 -7.943 1.00 93.06 83 ARG A C 1
ATOM 626 O O . ARG A 1 83 ? 6.063 -0.014 -6.862 1.00 93.06 83 ARG A O 1
ATOM 633 N N . LEU A 1 84 ? 7.052 -1.402 -8.338 1.00 94.62 84 LEU A N 1
ATOM 634 C CA . LEU A 1 84 ? 7.028 -2.585 -7.479 1.00 94.62 84 LEU A CA 1
ATOM 635 C C . LEU A 1 84 ? 7.939 -2.393 -6.263 1.00 94.62 84 LEU A C 1
ATOM 637 O O . LEU A 1 84 ? 7.502 -2.642 -5.145 1.00 94.62 84 LEU A O 1
ATOM 641 N N . ASP A 1 85 ? 9.144 -1.861 -6.452 1.00 93.69 85 ASP A N 1
ATOM 642 C CA . ASP A 1 85 ? 10.059 -1.556 -5.349 1.00 93.69 85 ASP A CA 1
ATOM 643 C C . ASP A 1 85 ? 9.441 -0.541 -4.382 1.00 93.69 85 ASP A C 1
ATOM 645 O O . ASP A 1 85 ? 9.441 -0.752 -3.173 1.00 93.69 85 ASP A O 1
ATOM 649 N N . ALA A 1 86 ? 8.812 0.525 -4.887 1.00 91.81 86 ALA A N 1
ATOM 650 C CA . ALA A 1 86 ? 8.108 1.488 -4.037 1.00 91.81 86 ALA A CA 1
ATOM 651 C C . ALA A 1 86 ? 6.949 0.852 -3.239 1.00 91.81 86 ALA A C 1
ATOM 653 O O . ALA A 1 86 ? 6.713 1.225 -2.087 1.00 91.81 86 ALA A O 1
ATOM 654 N N . LEU A 1 87 ? 6.233 -0.115 -3.824 1.00 93.50 87 LEU A N 1
ATOM 655 C CA . LEU A 1 87 ? 5.203 -0.889 -3.125 1.00 93.50 87 LEU A CA 1
ATOM 656 C C . LEU A 1 87 ? 5.816 -1.779 -2.034 1.00 93.50 87 LEU A C 1
ATOM 658 O O . LEU A 1 87 ? 5.330 -1.784 -0.904 1.00 93.50 87 LEU A O 1
ATOM 662 N N . LEU A 1 88 ? 6.893 -2.499 -2.350 1.00 92.56 88 LEU A N 1
ATOM 663 C CA . LEU A 1 88 ? 7.627 -3.307 -1.378 1.00 92.56 88 LEU A CA 1
ATOM 664 C C . LEU A 1 88 ? 8.156 -2.435 -0.232 1.00 92.56 88 LEU A C 1
ATOM 666 O O . LEU A 1 88 ? 8.122 -2.865 0.917 1.00 92.56 88 LEU A O 1
ATOM 670 N N . ALA A 1 89 ? 8.573 -1.197 -0.512 1.00 90.12 89 ALA A N 1
ATOM 671 C CA . ALA A 1 89 ? 9.081 -0.268 0.496 1.00 90.12 89 ALA A CA 1
ATOM 672 C C . ALA A 1 89 ? 7.967 0.141 1.458 1.00 90.12 89 ALA A C 1
ATOM 674 O O . ALA A 1 89 ? 8.142 0.095 2.674 1.00 90.12 89 ALA A O 1
ATOM 675 N N . ALA A 1 90 ? 6.797 0.481 0.913 1.00 88.06 90 ALA A N 1
ATOM 676 C CA . ALA A 1 90 ? 5.620 0.829 1.701 1.00 88.06 90 ALA A CA 1
ATOM 677 C C . ALA A 1 90 ? 5.156 -0.326 2.606 1.00 88.06 90 ALA A C 1
ATOM 679 O O . ALA A 1 90 ? 4.653 -0.081 3.702 1.00 88.06 90 ALA A O 1
ATOM 680 N N . LEU A 1 91 ? 5.362 -1.573 2.169 1.00 90.06 91 LEU A N 1
ATOM 681 C CA . LEU A 1 91 ? 5.058 -2.781 2.939 1.00 90.06 91 LEU A CA 1
ATOM 682 C C . LEU A 1 91 ? 6.189 -3.234 3.878 1.00 90.06 91 LEU A C 1
ATOM 684 O O . LEU A 1 91 ? 5.972 -4.158 4.658 1.00 90.06 91 LEU A O 1
ATOM 688 N N . GLY A 1 92 ? 7.373 -2.615 3.825 1.00 86.56 92 GLY A N 1
ATOM 689 C CA . GLY A 1 92 ? 8.543 -3.053 4.597 1.00 86.56 92 GLY A CA 1
ATOM 690 C C . GLY A 1 92 ? 9.115 -4.401 4.138 1.00 86.56 92 GLY A C 1
ATOM 691 O O . GLY A 1 92 ? 9.640 -5.155 4.949 1.00 86.56 92 GLY A O 1
ATOM 692 N N . LEU A 1 93 ? 8.975 -4.728 2.851 1.00 87.56 93 LEU A N 1
ATOM 693 C CA . LEU A 1 93 ? 9.341 -6.019 2.253 1.00 87.56 93 LEU A CA 1
ATOM 694 C C . LEU A 1 93 ? 10.555 -5.945 1.313 1.00 87.56 93 LEU A C 1
ATOM 696 O O . LEU A 1 93 ? 10.845 -6.924 0.625 1.00 87.56 93 LEU A O 1
ATOM 700 N N . LEU A 1 94 ? 11.256 -4.807 1.228 1.00 80.44 94 LEU A N 1
ATOM 701 C CA . LEU A 1 94 ? 12.418 -4.701 0.342 1.00 80.44 94 LEU A CA 1
ATOM 702 C C . LEU A 1 94 ? 13.544 -5.655 0.783 1.00 80.44 94 LEU A C 1
ATOM 704 O O . LEU A 1 94 ? 14.005 -5.562 1.926 1.00 80.44 94 LEU A O 1
ATOM 708 N N . PRO A 1 95 ? 14.057 -6.520 -0.110 1.00 55.00 95 PRO A N 1
ATOM 709 C CA . PRO A 1 95 ? 15.199 -7.370 0.200 1.00 55.00 95 PRO A CA 1
ATOM 710 C C . PRO A 1 95 ? 16.443 -6.498 0.432 1.00 55.00 95 PRO A C 1
ATOM 712 O O . PRO A 1 95 ? 16.880 -5.770 -0.453 1.00 55.00 95 PRO A O 1
ATOM 715 N N . GLY A 1 96 ? 16.986 -6.546 1.653 1.00 56.44 96 GLY A N 1
ATOM 716 C CA . GLY A 1 96 ? 18.086 -5.683 2.115 1.00 56.44 96 GLY A CA 1
ATOM 717 C C . GLY A 1 96 ? 17.680 -4.692 3.211 1.00 56.44 96 GLY A C 1
ATOM 718 O O . GLY A 1 96 ? 18.536 -4.227 3.956 1.00 56.44 96 GLY A O 1
ATOM 719 N N . SER A 1 97 ? 16.378 -4.451 3.390 1.00 46.25 97 SER A N 1
ATOM 720 C CA . SER A 1 97 ? 15.819 -3.801 4.575 1.00 46.25 97 SER A CA 1
ATOM 721 C C . SER A 1 97 ? 15.4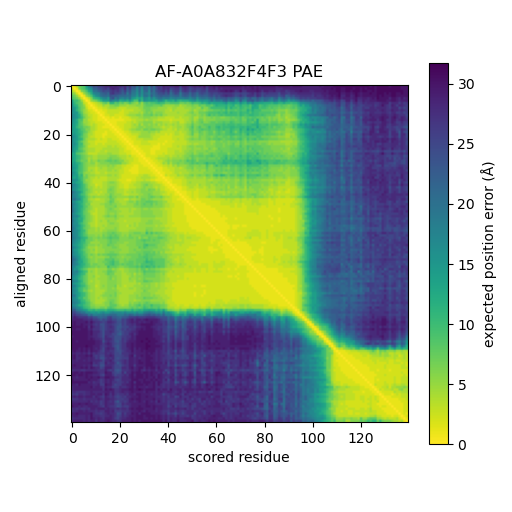03 -4.891 5.562 1.00 46.25 97 SER A C 1
ATOM 723 O O . SER A 1 97 ? 14.241 -5.266 5.667 1.00 46.25 97 SER A O 1
ATOM 725 N N . GLN A 1 98 ? 16.362 -5.424 6.323 1.00 36.22 98 GLN A N 1
ATOM 726 C CA . GLN A 1 98 ? 16.018 -5.976 7.636 1.00 36.22 98 GLN A CA 1
ATOM 727 C C . GLN A 1 98 ? 15.716 -4.803 8.573 1.00 36.22 98 GLN A C 1
ATOM 729 O O . GLN A 1 98 ? 16.465 -4.505 9.495 1.00 36.22 98 GLN A O 1
ATOM 734 N N . SER A 1 99 ? 14.620 -4.101 8.305 1.00 39.75 99 SER A N 1
ATOM 735 C CA . SER A 1 99 ? 13.981 -3.246 9.287 1.00 39.75 99 SER A CA 1
ATOM 736 C C . SER A 1 99 ? 12.926 -4.109 9.959 1.00 39.75 99 SER A C 1
ATOM 738 O O . SER A 1 99 ? 11.793 -4.230 9.500 1.00 39.75 99 SER A O 1
ATOM 740 N N . THR A 1 100 ? 13.314 -4.747 11.062 1.00 31.80 100 THR A N 1
ATOM 741 C CA . THR A 1 100 ? 12.343 -5.091 12.101 1.00 31.80 100 THR A CA 1
ATOM 742 C C . THR A 1 100 ? 11.501 -3.843 12.406 1.00 31.80 100 THR A C 1
ATOM 744 O O . THR A 1 100 ? 12.008 -2.721 12.294 1.00 31.80 100 THR A O 1
ATOM 747 N N . PRO A 1 101 ? 10.216 -3.981 12.774 1.00 40.75 101 PRO A N 1
ATOM 748 C CA . PRO A 1 101 ? 9.425 -2.840 13.207 1.00 40.75 101 PRO A CA 1
ATOM 749 C C . PRO A 1 101 ? 9.969 -2.381 14.565 1.00 40.75 101 PRO A C 1
ATOM 751 O O . PRO A 1 101 ? 9.501 -2.818 15.613 1.00 40.75 101 PRO A O 1
ATOM 754 N N . SER A 1 102 ? 11.010 -1.550 14.550 1.00 32.47 102 SER A N 1
ATOM 755 C CA . SER A 1 102 ? 11.509 -0.881 15.743 1.00 32.47 102 SER A CA 1
ATOM 756 C C . SER A 1 102 ? 10.648 0.367 15.994 1.00 32.47 102 SER A C 1
ATOM 758 O O . SER A 1 102 ? 10.316 1.075 15.035 1.00 32.47 102 SER A O 1
ATOM 760 N N . PRO A 1 103 ? 10.224 0.628 17.243 1.00 40.19 103 PRO A N 1
ATOM 761 C CA . PRO A 1 103 ? 9.388 1.775 17.580 1.00 40.19 103 PRO A CA 1
ATOM 762 C C . PRO A 1 103 ? 10.116 3.105 17.316 1.00 40.19 103 PRO A C 1
ATOM 764 O O . PRO A 1 103 ? 11.346 3.137 17.259 1.00 40.19 103 PRO A O 1
ATOM 767 N N . PRO A 1 104 ? 9.379 4.222 17.167 1.00 49.72 104 PRO A N 1
ATOM 768 C CA . PRO A 1 104 ? 9.968 5.514 16.863 1.00 49.72 104 PRO A CA 1
ATOM 769 C C . PRO A 1 104 ? 10.633 6.080 18.119 1.00 49.72 104 PRO A C 1
ATOM 771 O O . PRO A 1 104 ? 9.972 6.682 18.958 1.00 49.72 104 PRO A O 1
ATOM 774 N N . ALA A 1 105 ? 11.942 5.895 18.253 1.00 43.31 105 ALA A N 1
ATOM 775 C CA . ALA A 1 105 ? 12.770 6.724 19.116 1.00 43.31 105 ALA A CA 1
ATOM 776 C C . ALA A 1 105 ? 14.251 6.610 18.730 1.00 43.31 105 ALA A C 1
ATOM 778 O O . ALA A 1 105 ? 14.795 5.514 18.669 1.00 43.31 105 ALA A O 1
ATOM 779 N N . ALA A 1 106 ? 14.872 7.783 18.586 1.00 35.47 106 ALA A N 1
ATOM 780 C CA . ALA A 1 106 ? 16.310 8.055 18.626 1.00 35.47 106 ALA A CA 1
ATOM 781 C C . ALA A 1 106 ? 17.153 7.711 17.378 1.00 35.47 106 ALA A C 1
ATOM 783 O O . ALA A 1 106 ? 17.534 6.574 17.130 1.00 35.47 106 ALA A O 1
ATOM 784 N N . HIS A 1 107 ? 17.529 8.772 16.653 1.00 43.50 107 HIS A N 1
ATOM 785 C CA . HIS A 1 107 ? 18.756 8.835 15.850 1.00 43.50 107 HIS A CA 1
ATOM 786 C C . HIS A 1 107 ? 19.986 8.527 16.728 1.00 43.50 107 HIS A C 1
ATOM 788 O O . HIS A 1 107 ? 19.995 8.892 17.908 1.00 43.50 107 HIS A O 1
ATOM 794 N N . PRO A 1 108 ? 21.022 7.900 16.155 1.00 43.97 108 PRO A N 1
ATOM 795 C CA . PRO A 1 108 ? 22.073 8.671 15.485 1.00 43.97 108 PRO A CA 1
ATOM 796 C C . PRO A 1 108 ? 22.424 8.127 14.081 1.00 43.97 108 PRO A C 1
ATOM 798 O O . PRO A 1 108 ? 22.054 7.016 13.728 1.00 43.97 108 PRO A O 1
ATOM 801 N N . ASP A 1 109 ? 23.121 8.950 13.291 1.00 46.69 109 ASP A N 1
ATOM 802 C CA . ASP A 1 109 ? 23.846 8.612 12.045 1.00 46.69 109 ASP A CA 1
ATOM 803 C C . ASP A 1 109 ? 23.153 8.690 10.671 1.00 46.69 109 ASP A C 1
ATOM 805 O O . ASP A 1 109 ? 23.654 8.156 9.683 1.00 46.69 109 ASP A O 1
ATOM 809 N N . THR A 1 110 ? 22.123 9.527 10.518 1.00 61.50 110 THR A N 1
ATOM 810 C CA . THR A 1 110 ? 21.670 9.968 9.178 1.00 61.50 110 THR A CA 1
ATOM 811 C C . THR A 1 110 ? 22.761 10.699 8.382 1.00 61.50 110 THR A C 1
ATOM 813 O O . THR A 1 110 ? 22.776 10.635 7.157 1.00 61.50 110 THR A O 1
ATOM 816 N N . ALA A 1 111 ? 23.706 11.374 9.044 1.00 60.00 111 ALA A N 1
ATOM 817 C CA . ALA A 1 111 ? 24.781 12.107 8.370 1.00 60.00 111 ALA A CA 1
ATOM 818 C C . ALA A 1 111 ? 25.813 11.181 7.699 1.00 60.00 111 ALA A C 1
ATOM 820 O O . ALA A 1 111 ? 26.261 11.467 6.589 1.00 60.00 111 ALA A O 1
ATOM 821 N N . LEU A 1 112 ? 26.153 10.060 8.344 1.00 72.25 112 LEU A N 1
ATOM 822 C CA . LEU A 1 112 ? 27.121 9.091 7.827 1.00 72.25 112 LEU A CA 1
ATOM 823 C C . LEU A 1 112 ? 26.546 8.327 6.627 1.00 72.25 112 LEU A C 1
ATOM 825 O O . LEU A 1 112 ? 27.215 8.150 5.608 1.00 72.25 112 LEU A O 1
ATOM 829 N N . GLU A 1 113 ? 25.272 7.940 6.713 1.00 73.69 113 GLU A N 1
ATOM 830 C CA . GLU A 1 113 ? 24.556 7.294 5.610 1.00 73.69 113 GLU A CA 1
ATOM 831 C C . GLU A 1 113 ? 24.385 8.234 4.408 1.00 73.69 113 GLU A C 1
ATOM 833 O O . GLU A 1 113 ? 24.582 7.814 3.265 1.00 73.69 113 GLU A O 1
ATOM 838 N N . MET A 1 114 ? 24.093 9.517 4.652 1.00 72.69 114 MET A N 1
ATOM 839 C CA . MET A 1 114 ? 24.011 10.535 3.598 1.00 72.69 114 MET A CA 1
ATOM 840 C C . MET A 1 114 ? 25.355 10.767 2.900 1.00 72.69 114 MET A C 1
ATOM 842 O O . MET A 1 114 ? 25.390 10.927 1.678 1.00 72.69 114 MET A O 1
ATOM 846 N N . GLU A 1 115 ? 26.461 10.770 3.643 1.00 81.81 115 GLU A N 1
ATOM 847 C CA . GLU A 1 115 ? 27.791 10.975 3.065 1.00 81.81 115 GLU A CA 1
ATOM 848 C C . GLU A 1 115 ? 28.257 9.749 2.266 1.00 81.81 115 GLU A C 1
ATOM 850 O O . GLU A 1 115 ? 28.769 9.880 1.152 1.00 81.81 115 GLU A O 1
ATOM 855 N N . ARG A 1 116 ? 27.944 8.538 2.745 1.00 86.25 116 ARG A N 1
ATOM 856 C CA . ARG A 1 116 ? 28.167 7.298 1.992 1.00 86.25 116 ARG A CA 1
ATOM 857 C C . ARG A 1 116 ? 27.386 7.292 0.676 1.00 86.25 116 ARG A C 1
ATOM 859 O O . ARG A 1 116 ? 27.934 6.906 -0.356 1.00 86.25 116 ARG A O 1
ATOM 866 N N . ALA A 1 117 ? 26.129 7.737 0.700 1.00 84.88 117 ALA A N 1
ATOM 867 C CA . ALA A 1 117 ? 25.297 7.837 -0.497 1.00 84.88 117 ALA A CA 1
ATOM 868 C C . ALA A 1 117 ? 25.866 8.840 -1.517 1.00 84.88 117 ALA A C 1
ATOM 870 O O . ALA A 1 117 ? 25.892 8.548 -2.711 1.00 84.88 117 ALA A O 1
ATOM 871 N N . ARG A 1 118 ? 26.402 9.983 -1.061 1.00 86.38 118 ARG A N 1
ATOM 872 C CA . ARG A 1 118 ? 27.070 10.960 -1.940 1.00 86.38 118 ARG A CA 1
ATOM 873 C C . ARG A 1 118 ? 28.311 10.401 -2.625 1.00 86.38 118 ARG A C 1
ATOM 875 O O . ARG A 1 118 ? 28.509 10.666 -3.807 1.00 86.38 118 ARG A O 1
ATOM 882 N N . ILE A 1 119 ? 29.142 9.640 -1.911 1.00 88.06 119 ILE A N 1
ATOM 883 C CA . ILE A 1 119 ? 30.356 9.046 -2.493 1.00 88.06 119 ILE A CA 1
ATOM 884 C C . ILE A 1 119 ? 29.992 8.071 -3.622 1.00 88.06 119 ILE A C 1
ATOM 886 O O . ILE A 1 119 ? 30.645 8.069 -4.662 1.00 88.06 119 ILE A O 1
ATOM 890 N N . LEU A 1 120 ? 28.930 7.279 -3.448 1.00 87.44 120 LEU A N 1
ATOM 891 C CA . LEU A 1 120 ? 28.464 6.338 -4.472 1.00 87.44 120 LEU A CA 1
ATOM 892 C C . LEU A 1 120 ? 27.889 7.052 -5.706 1.00 87.44 120 LEU A C 1
ATOM 894 O O . LEU A 1 120 ? 28.172 6.639 -6.826 1.00 87.44 120 LEU A O 1
ATOM 898 N N . GLU A 1 121 ? 27.163 8.155 -5.515 1.00 87.00 121 GLU A N 1
ATOM 899 C CA . GLU A 1 121 ? 26.634 8.976 -6.615 1.00 87.00 121 GLU A CA 1
ATOM 900 C C . GLU A 1 121 ? 27.754 9.632 -7.446 1.00 87.00 121 GLU A C 1
ATOM 902 O O . GLU A 1 121 ? 27.701 9.660 -8.674 1.00 87.00 121 GLU A O 1
ATOM 907 N N . LEU A 1 122 ? 28.809 10.132 -6.790 1.00 87.00 122 LEU A N 1
ATOM 908 C CA . LEU A 1 122 ? 29.974 10.705 -7.477 1.00 87.00 122 LEU A CA 1
ATOM 909 C C . LEU A 1 122 ? 30.731 9.657 -8.307 1.00 87.00 122 LEU A C 1
ATOM 911 O O . LEU A 1 122 ? 31.294 9.992 -9.351 1.00 87.00 122 LEU A O 1
ATOM 915 N N . LEU A 1 123 ? 30.750 8.402 -7.848 1.00 88.75 123 LEU A N 1
ATOM 916 C CA . LEU A 1 123 ? 31.349 7.287 -8.579 1.00 88.75 123 LEU A CA 1
ATOM 917 C C . LEU A 1 123 ? 30.519 6.925 -9.819 1.00 88.75 123 LEU A C 1
ATOM 919 O O . LEU A 1 123 ? 31.093 6.742 -10.889 1.00 88.75 123 LEU A O 1
ATOM 923 N N . ASP A 1 124 ? 29.189 6.864 -9.694 1.00 82.12 124 ASP A N 1
ATOM 924 C CA . ASP A 1 124 ? 28.277 6.553 -10.808 1.00 82.12 124 ASP A CA 1
ATOM 925 C C . ASP A 1 124 ? 28.346 7.614 -11.919 1.00 82.12 124 ASP A C 1
ATOM 927 O O . ASP A 1 124 ? 28.393 7.299 -13.108 1.00 82.12 124 ASP A O 1
ATOM 931 N N . ARG A 1 125 ? 28.485 8.886 -11.525 1.00 89.50 125 ARG A N 1
ATOM 932 C CA . ARG A 1 125 ? 28.686 10.022 -12.440 1.00 89.50 125 ARG A CA 1
ATOM 933 C C . ARG A 1 125 ? 30.099 10.112 -13.030 1.00 89.50 125 ARG A C 1
ATOM 935 O O . ARG A 1 125 ? 30.339 10.962 -13.886 1.00 89.50 125 ARG A O 1
ATOM 942 N N . GLY A 1 126 ? 31.032 9.266 -12.586 1.00 86.44 126 GLY A N 1
ATOM 943 C CA . GLY A 1 126 ? 32.420 9.244 -13.057 1.00 86.44 126 GLY A CA 1
ATOM 944 C C . GLY A 1 126 ? 33.273 10.432 -12.597 1.00 86.44 126 GLY A C 1
ATOM 945 O O . GLY A 1 126 ? 34.330 10.684 -13.173 1.00 86.44 126 GLY A O 1
ATOM 946 N N . GLU A 1 127 ? 32.833 11.171 -11.575 1.00 88.81 127 GLU A N 1
ATOM 947 C CA . GLU A 1 127 ? 33.552 12.332 -11.025 1.00 88.81 127 GLU A CA 1
ATOM 948 C C . GLU A 1 127 ? 34.679 11.925 -10.067 1.00 88.81 127 GLU A C 1
ATOM 950 O O . GLU A 1 127 ? 35.606 12.699 -9.825 1.00 88.81 127 GLU A O 1
ATOM 955 N N . ILE A 1 128 ? 34.621 10.697 -9.546 1.00 92.31 128 ILE A N 1
ATOM 956 C CA . ILE A 1 128 ? 35.690 10.066 -8.767 1.00 92.31 128 ILE A CA 1
ATOM 957 C C . ILE A 1 128 ? 36.003 8.672 -9.319 1.00 92.31 128 ILE A C 1
ATOM 959 O O . ILE A 1 128 ? 35.153 8.012 -9.913 1.00 92.31 128 ILE A O 1
ATOM 963 N N . THR A 1 129 ? 37.232 8.202 -9.106 1.00 89.75 129 THR A N 1
ATOM 964 C CA . THR A 1 129 ? 37.641 6.844 -9.487 1.00 89.75 129 THR A CA 1
ATOM 965 C C . THR A 1 129 ? 37.222 5.820 -8.429 1.00 89.75 129 THR A C 1
ATOM 967 O O . THR A 1 129 ? 36.998 6.153 -7.264 1.00 89.75 129 THR A O 1
ATOM 970 N N . ALA A 1 130 ? 37.153 4.541 -8.808 1.00 86.19 130 ALA A N 1
ATOM 971 C CA . ALA A 1 130 ? 36.830 3.456 -7.876 1.00 86.19 130 ALA A CA 1
ATOM 972 C C . ALA A 1 130 ? 37.821 3.375 -6.693 1.00 86.19 130 ALA A C 1
ATOM 974 O O . ALA A 1 130 ? 37.419 3.141 -5.552 1.00 86.19 130 ALA A O 1
ATOM 975 N N . GLU A 1 131 ? 39.110 3.633 -6.940 1.00 87.88 131 GLU A N 1
ATOM 976 C CA . GLU A 1 131 ? 40.134 3.693 -5.888 1.00 87.88 131 GLU A CA 1
ATOM 977 C C . GLU A 1 131 ? 39.891 4.860 -4.918 1.00 87.88 131 GLU A C 1
ATOM 979 O O . GLU A 1 131 ? 39.981 4.686 -3.703 1.00 87.88 131 GLU A O 1
ATOM 984 N N . GLU A 1 132 ? 39.492 6.026 -5.431 1.00 85.38 132 GLU A N 1
ATOM 985 C CA . GLU A 1 132 ? 39.156 7.202 -4.622 1.00 85.38 132 GLU A CA 1
ATOM 986 C C . GLU A 1 132 ? 37.924 6.961 -3.736 1.00 85.38 132 GLU A C 1
ATOM 988 O O . GLU A 1 132 ? 37.945 7.260 -2.541 1.00 85.38 132 GLU A O 1
ATOM 993 N N . ALA A 1 133 ? 36.868 6.364 -4.295 1.00 87.19 133 ALA A N 1
ATOM 994 C CA . ALA A 1 133 ? 35.646 6.040 -3.563 1.00 87.19 133 ALA A CA 1
ATOM 995 C C . ALA A 1 133 ? 35.915 5.051 -2.415 1.00 87.19 133 ALA A C 1
ATOM 997 O O . ALA A 1 133 ? 35.454 5.251 -1.292 1.00 87.19 133 ALA A O 1
ATOM 998 N N . THR A 1 134 ? 36.712 4.006 -2.669 1.00 88.50 134 THR A N 1
ATOM 999 C CA . THR A 1 134 ? 37.057 3.008 -1.640 1.00 88.50 134 THR A CA 1
ATOM 1000 C C . THR A 1 134 ? 37.929 3.563 -0.520 1.00 88.50 134 THR A C 1
ATOM 1002 O O . THR A 1 134 ? 37.799 3.100 0.613 1.00 88.50 134 THR A O 1
ATOM 1005 N N . ARG A 1 135 ? 38.796 4.545 -0.798 1.00 91.44 135 ARG A N 1
ATOM 1006 C CA . ARG A 1 135 ? 39.586 5.217 0.239 1.00 91.44 135 ARG A CA 1
ATOM 1007 C C . ARG A 1 135 ? 38.691 6.059 1.147 1.00 91.44 135 ARG A C 1
ATOM 1009 O O . ARG A 1 135 ? 38.720 5.861 2.355 1.00 91.44 135 ARG A O 1
ATOM 1016 N N . ARG A 1 136 ? 37.817 6.890 0.567 1.00 86.81 136 ARG A N 1
ATOM 1017 C CA . ARG A 1 136 ? 36.892 7.742 1.336 1.00 86.81 136 ARG A CA 1
ATOM 1018 C C . ARG A 1 136 ? 35.940 6.934 2.212 1.00 86.81 136 ARG A C 1
ATOM 1020 O O . ARG A 1 136 ? 35.728 7.297 3.355 1.00 86.81 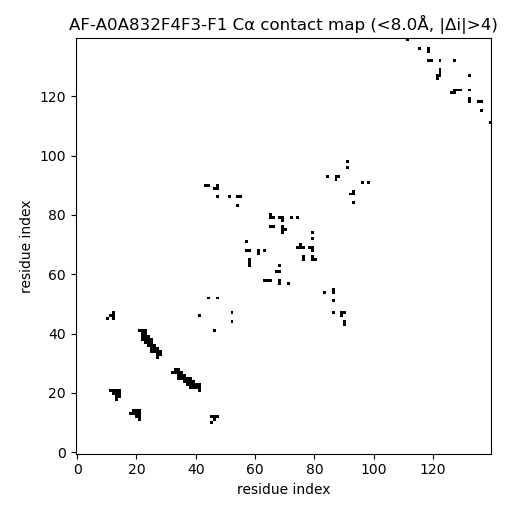136 ARG A O 1
ATOM 1027 N N . LEU A 1 137 ? 35.441 5.799 1.722 1.00 87.44 137 LEU A N 1
ATOM 1028 C CA . LEU A 1 137 ? 34.576 4.906 2.504 1.00 87.44 137 LEU A CA 1
ATOM 1029 C C . LEU A 1 137 ? 35.291 4.191 3.663 1.00 87.44 137 LEU A C 1
ATOM 1031 O O . LEU A 1 137 ? 34.614 3.679 4.548 1.00 87.44 137 LEU A O 1
ATOM 1035 N N . LYS A 1 138 ? 36.627 4.105 3.646 1.00 85.62 138 LYS A N 1
ATOM 1036 C CA . LYS A 1 138 ? 37.432 3.523 4.735 1.00 85.62 138 LYS A CA 1
ATOM 1037 C C . LYS A 1 138 ? 37.872 4.552 5.778 1.00 85.62 138 LYS A C 1
ATOM 1039 O O . LYS A 1 138 ? 38.278 4.150 6.862 1.00 85.62 138 LYS A O 1
ATOM 1044 N N . GLU A 1 139 ? 37.858 5.836 5.424 1.00 81.94 139 GLU A N 1
ATOM 1045 C CA . GLU A 1 139 ? 38.247 6.960 6.291 1.00 81.94 139 GLU A CA 1
ATOM 1046 C C . GLU A 1 139 ? 37.046 7.627 6.990 1.00 81.94 139 GLU A C 1
ATOM 1048 O O . GLU A 1 139 ? 37.237 8.550 7.780 1.00 81.94 139 GLU A O 1
ATOM 1053 N N . MET A 1 140 ? 35.830 7.159 6.690 1.00 71.75 140 MET A N 1
ATOM 1054 C CA . MET A 1 140 ? 34.584 7.476 7.397 1.00 71.75 140 MET A CA 1
ATOM 1055 C C . MET A 1 140 ? 34.425 6.622 8.653 1.00 71.75 140 MET A C 1
ATOM 1057 O O . MET A 1 140 ? 33.921 7.174 9.654 1.00 71.75 140 MET A O 1
#

Mean predicted aligned error: 14.77 Å

Nearest PDB structures (foldseek):
  7qh5-assembly2_B  TM=4.815E-01  e=3.246E-01  Streptomyces tsukubensis NRRL18488
  9f14-assembly1_A  TM=5.597E-01  e=5.624E-01  Klebsiella aerogenes
  5uxx-assembly1_A  TM=5.280E-01  e=2.436E+00  Bartonella quintana str. Toulouse
  1hlv-assembly1_A  TM=3.325E-01  e=3.971E+00  Homo sapiens

Foldseek 3Di:
DDDPPPDDDQDDQADPPPRHGDFDQWDADPPPRDIDGDGHHDQLVSNDDPVLVVLVVLCVVVVNDLVSSCVVVVHDSVVSVVSVQVSCVSSQNDVVPPDDVDDDDDDDDPPVVVVLVVLVVCVVVVVDDPVRSVVVNVVD

Sequence (140 aa):
MAKEDHAMYPLPSRCPVCGERPHITEVGCAHCGATLRSSFQVPPYCTLSPEQHKLLELFLQSRGNISALADALGVSFPTATRRLDALLAALGLLPGSQSTPSPPAAHPDTALEMERARILELLDRGEITAEEATRRLKEM

Solvent-accessible surface area (backbone atoms only — not comparable to full-atom values): 8799 Å² total; per-residue (Å²): 134,85,80,79,83,70,80,84,72,82,74,69,57,45,35,94,86,78,62,49,73,59,66,42,55,69,50,76,38,90,86,81,70,50,72,49,77,50,90,38,81,64,60,63,76,60,57,52,51,75,68,47,49,50,50,52,52,46,30,58,75,42,72,68,35,58,65,58,31,7,63,76,68,73,47,56,57,72,56,36,51,55,52,49,52,54,45,28,51,74,62,59,62,41,91,86,54,87,62,70,94,70,75,97,73,80,86,84,59,70,67,60,56,51,51,55,52,50,49,52,53,36,41,76,72,62,78,42,52,74,70,56,43,57,50,55,70,71,76,109

Secondary structure (DSSP, 8-state):
--------PPPPSS-TTT-PPP-EEEEE-TTT--EEEEEEPPPGGGGS-HHHHHHHHHHHHTTT-HHHHHHHHTS-HHHHHHHHHHHHHHHT--TT-------S-----HHHHHHHHHHHHHHHTTSS-HHHHHHHHHH-

pLDDT: mean 81.89, std 17.39, range [31.8, 96.44]